Protein AF-A0A662WRA6-F1 (afdb_monomer_lite)

Structure (mmCIF, N/CA/C/O backbone):
data_AF-A0A662WRA6-F1
#
_entry.id   AF-A0A662WRA6-F1
#
loop_
_atom_site.group_PDB
_atom_site.id
_atom_site.type_symbol
_atom_site.label_atom_id
_atom_site.label_alt_id
_atom_site.label_comp_id
_atom_site.label_asym_id
_atom_site.label_entity_id
_atom_site.label_seq_id
_atom_site.pdbx_PDB_ins_code
_atom_site.Cartn_x
_atom_site.Cartn_y
_atom_site.Cartn_z
_atom_site.occupancy
_atom_site.B_iso_or_equiv
_atom_site.auth_seq_id
_atom_site.auth_comp_id
_atom_site.auth_asym_id
_atom_site.auth_atom_id
_atom_site.pdbx_PDB_model_num
ATOM 1 N N . MET A 1 1 ? -9.700 15.786 22.738 1.00 86.38 1 MET A N 1
ATOM 2 C CA . MET A 1 1 ? -10.626 14.908 23.484 1.00 86.38 1 MET A CA 1
ATOM 3 C C . MET A 1 1 ? -10.820 13.589 22.741 1.00 86.38 1 MET A C 1
ATOM 5 O O . MET A 1 1 ? -11.133 13.611 21.544 1.00 86.38 1 MET A O 1
ATOM 9 N N . LEU A 1 2 ? -10.577 12.472 23.426 1.00 93.88 2 LEU A N 1
ATOM 10 C CA . LEU A 1 2 ? -10.875 11.106 22.972 1.00 93.88 2 LEU A CA 1
ATOM 11 C C . LEU A 1 2 ? -11.964 10.513 23.872 1.00 93.88 2 LEU A C 1
ATOM 13 O O . LEU A 1 2 ? -12.120 10.971 24.998 1.00 93.88 2 LEU A O 1
ATOM 17 N N . GLN A 1 3 ? -12.724 9.535 23.383 1.00 96.31 3 GLN A N 1
ATOM 18 C CA . GLN A 1 3 ? -13.730 8.821 24.176 1.00 96.31 3 GLN A CA 1
ATOM 19 C C . GLN A 1 3 ? -13.275 7.381 24.393 1.00 96.31 3 GLN A C 1
ATOM 21 O O . GLN A 1 3 ? -12.755 6.753 23.472 1.00 96.31 3 GLN A O 1
ATOM 26 N N . CYS A 1 4 ? -13.484 6.851 25.596 1.00 96.75 4 CYS A N 1
ATOM 27 C CA . CYS A 1 4 ? -13.224 5.449 25.883 1.00 96.75 4 CYS A CA 1
ATOM 28 C C . CYS A 1 4 ? -14.135 4.555 25.039 1.00 96.75 4 CYS A C 1
ATOM 30 O O . CYS A 1 4 ? -15.353 4.717 25.059 1.00 96.75 4 CYS A O 1
ATOM 32 N N . ARG A 1 5 ? -13.569 3.571 24.336 1.00 95.94 5 ARG A N 1
ATOM 33 C CA . ARG A 1 5 ? -14.354 2.667 23.482 1.00 95.94 5 ARG A CA 1
ATOM 34 C C . ARG A 1 5 ? -15.300 1.750 24.262 1.00 95.94 5 ARG A C 1
ATOM 36 O O . ARG A 1 5 ? -16.291 1.306 23.701 1.00 95.94 5 ARG A O 1
ATOM 43 N N . GLN A 1 6 ? -15.027 1.511 25.547 1.00 97.06 6 GLN A N 1
ATOM 44 C CA . GLN A 1 6 ? -15.842 0.639 26.395 1.00 97.06 6 GLN A CA 1
ATOM 45 C C . GLN A 1 6 ? -16.956 1.392 27.137 1.00 97.06 6 GLN A C 1
ATOM 47 O O . GLN A 1 6 ? -18.112 0.995 27.057 1.00 97.06 6 GLN A O 1
ATOM 52 N N . CYS A 1 7 ? -16.635 2.483 27.843 1.00 97.25 7 CYS A N 1
ATOM 53 C CA . CYS A 1 7 ? -17.608 3.220 28.667 1.00 97.25 7 CYS A CA 1
ATOM 54 C C . CYS A 1 7 ? -18.008 4.596 28.109 1.00 97.25 7 CYS A C 1
ATOM 56 O O . CYS A 1 7 ? -18.780 5.307 28.744 1.00 97.25 7 CYS A O 1
ATOM 58 N N . ARG A 1 8 ? -17.467 5.006 26.952 1.00 96.44 8 ARG A N 1
ATOM 59 C CA . ARG A 1 8 ? -17.713 6.303 26.281 1.00 96.44 8 ARG A CA 1
ATOM 60 C C . ARG A 1 8 ? -17.321 7.556 27.073 1.00 96.44 8 ARG A C 1
ATOM 62 O O . ARG A 1 8 ? -17.543 8.665 26.592 1.00 96.44 8 ARG A O 1
ATOM 69 N N . ALA A 1 9 ? -16.674 7.405 28.229 1.00 96.94 9 ALA A N 1
ATOM 70 C CA . ALA A 1 9 ? -16.152 8.527 29.002 1.00 96.94 9 ALA A CA 1
ATOM 71 C C . ALA A 1 9 ? -15.134 9.334 28.184 1.00 96.94 9 ALA A C 1
ATOM 73 O O . ALA A 1 9 ? -14.257 8.766 27.528 1.00 96.94 9 ALA A O 1
ATOM 74 N N . SER A 1 10 ? -15.239 10.659 28.236 1.00 96.12 10 SER A N 1
ATOM 75 C CA . SER A 1 10 ? -14.294 11.551 27.572 1.00 96.12 10 SER A CA 1
ATOM 76 C C . SER A 1 10 ? -13.000 11.657 28.375 1.00 96.12 10 SER A C 1
ATOM 78 O O . SER A 1 10 ? -13.013 12.019 29.547 1.00 96.12 10 SER A O 1
ATOM 80 N N . ILE A 1 11 ? -11.876 11.369 27.728 1.00 94.94 11 ILE A N 1
ATOM 81 C CA . ILE A 1 11 ? -10.542 11.363 28.321 1.00 94.94 11 ILE A CA 1
ATOM 82 C C . ILE A 1 11 ? -9.746 12.557 27.781 1.00 94.94 11 ILE A C 1
ATOM 84 O O . ILE A 1 11 ? -9.742 12.857 26.574 1.00 94.94 11 ILE A O 1
ATOM 88 N N . VAL A 1 12 ? -9.067 13.245 28.698 1.00 93.19 12 VAL A N 1
ATOM 89 C CA . VAL A 1 12 ? -8.130 14.336 28.413 1.00 93.19 12 VAL A CA 1
ATOM 90 C C . VAL A 1 12 ? -6.709 13.774 28.430 1.00 93.19 12 VAL A C 1
ATOM 92 O O . VAL A 1 12 ? -6.383 12.934 29.265 1.00 93.19 12 VAL A O 1
ATOM 95 N N . LYS A 1 13 ? -5.875 14.205 27.477 1.00 89.56 13 LYS A N 1
ATOM 96 C CA . LYS A 1 13 ? -4.471 13.790 27.426 1.00 89.56 13 LYS A CA 1
ATOM 97 C C . LYS A 1 13 ? -3.723 14.443 28.582 1.00 89.56 13 LYS A C 1
ATOM 99 O O . LYS A 1 13 ? -3.808 15.659 28.727 1.00 89.56 13 LYS A O 1
ATOM 104 N N . VAL A 1 14 ? -2.945 13.659 29.314 1.00 88.81 14 VAL A N 1
ATOM 105 C CA . VAL A 1 14 ? -1.882 14.181 30.178 1.00 88.81 14 VAL A CA 1
ATOM 106 C C . VAL A 1 14 ? -0.574 14.113 29.388 1.00 88.81 14 VAL A C 1
ATOM 108 O O . VAL A 1 14 ? -0.330 13.136 28.674 1.00 88.81 14 VAL A O 1
ATOM 111 N N . GLU A 1 15 ? 0.242 15.165 29.436 1.00 91.38 15 GLU A N 1
ATOM 112 C CA . GLU A 1 15 ? 1.542 15.154 28.758 1.00 91.38 15 GLU A CA 1
ATOM 113 C C . GLU A 1 15 ? 2.458 14.058 29.327 1.00 91.38 15 GLU A C 1
ATOM 115 O O . GLU A 1 15 ? 2.398 13.733 30.510 1.00 91.38 15 GLU A O 1
ATOM 120 N N . GLY A 1 16 ? 3.275 13.443 28.467 1.00 91.81 16 GLY A N 1
ATOM 121 C CA . GLY A 1 16 ? 4.222 12.390 28.860 1.00 91.81 16 GLY A CA 1
ATOM 122 C C . GLY A 1 16 ? 3.669 10.959 28.942 1.00 91.81 16 GLY A C 1
ATOM 123 O O . GLY A 1 16 ? 4.443 10.048 29.213 1.00 91.81 16 GLY A O 1
ATOM 124 N N . CYS A 1 17 ? 2.377 10.720 28.680 1.00 92.12 17 CYS A N 1
ATOM 125 C CA . CYS A 1 17 ? 1.801 9.368 28.651 1.00 92.12 17 CYS A CA 1
ATOM 126 C C . CYS A 1 17 ? 1.241 8.999 27.268 1.00 92.12 17 CYS A C 1
ATOM 128 O O . CYS A 1 17 ? 0.308 9.634 26.771 1.00 92.12 17 CYS A O 1
ATOM 130 N N . ASP A 1 18 ? 1.767 7.922 26.676 1.00 94.56 18 ASP A N 1
ATOM 131 C CA . ASP A 1 18 ? 1.244 7.352 25.424 1.00 94.56 18 ASP A CA 1
ATOM 132 C C . ASP A 1 18 ? 0.131 6.333 25.658 1.00 94.56 18 ASP A C 1
ATOM 134 O O . ASP A 1 18 ? -0.679 6.091 24.768 1.00 94.56 18 ASP A O 1
ATOM 138 N N . THR A 1 19 ? 0.073 5.732 26.845 1.00 95.69 19 THR A N 1
ATOM 139 C CA . THR A 1 19 ? -0.984 4.793 27.229 1.00 95.69 19 THR A CA 1
ATOM 140 C C . THR A 1 19 ? -1.817 5.420 28.331 1.00 95.69 19 THR A C 1
ATOM 142 O O . THR A 1 19 ? -1.271 5.925 29.308 1.00 95.69 19 THR A O 1
ATOM 145 N N . VAL A 1 20 ? -3.137 5.398 28.169 1.00 94.81 20 VAL A N 1
ATOM 146 C CA . VAL A 1 20 ? -4.083 5.918 29.156 1.00 94.81 20 VAL A CA 1
ATOM 147 C C . VAL A 1 20 ? -5.024 4.798 29.566 1.00 94.81 20 VAL A C 1
ATOM 149 O O . VAL A 1 20 ? -5.572 4.091 28.719 1.00 94.81 20 VAL A O 1
ATOM 152 N N . ILE A 1 21 ? -5.208 4.636 30.872 1.00 95.62 21 ILE A N 1
ATOM 153 C CA . ILE A 1 21 ? -6.157 3.685 31.444 1.00 95.62 21 ILE A CA 1
ATOM 154 C C . ILE A 1 21 ? -7.409 4.468 31.826 1.00 95.62 21 ILE A C 1
ATOM 156 O O . ILE A 1 21 ? -7.348 5.443 32.572 1.00 95.62 21 ILE A O 1
ATOM 160 N N . CYS A 1 22 ? -8.551 4.071 31.274 1.00 96.44 22 CYS A N 1
ATOM 161 C CA . CYS A 1 22 ? -9.832 4.654 31.643 1.00 96.44 22 CYS A CA 1
ATOM 162 C C . CYS A 1 22 ? -10.264 4.179 33.040 1.00 96.44 22 CYS A C 1
ATOM 164 O O . CYS A 1 22 ? -9.888 3.093 33.471 1.00 96.44 22 CYS A O 1
ATOM 166 N N . LEU A 1 23 ? -11.147 4.930 33.704 1.00 95.56 23 LEU A N 1
ATOM 167 C CA . LEU A 1 23 ? -11.756 4.546 34.986 1.00 95.56 23 LEU A CA 1
ATOM 168 C C . LEU A 1 23 ? -12.459 3.177 34.944 1.00 95.56 23 LEU A C 1
ATOM 170 O O . LEU A 1 23 ? -12.554 2.508 35.963 1.00 95.56 23 LEU A O 1
ATOM 174 N N . CYS A 1 24 ? -12.915 2.729 33.769 1.00 97.44 24 CYS A N 1
ATOM 175 C CA . CYS A 1 24 ? -13.491 1.393 33.593 1.00 97.44 24 CYS A CA 1
ATOM 176 C C . CYS A 1 24 ? -12.443 0.266 33.461 1.00 97.44 24 CYS A C 1
ATOM 178 O O . CYS A 1 24 ? -12.806 -0.856 33.122 1.00 97.44 24 CYS A O 1
ATOM 180 N N . GLY A 1 25 ? -11.150 0.562 33.631 1.00 97.25 25 GLY A N 1
ATOM 181 C CA . GLY A 1 25 ? -10.040 -0.388 33.487 1.00 97.25 25 GLY A CA 1
ATOM 182 C C . GLY A 1 25 ? -9.564 -0.621 32.048 1.00 97.25 25 GLY A C 1
ATOM 183 O O . GLY A 1 25 ? -8.603 -1.354 31.829 1.00 97.25 25 GLY A O 1
ATOM 184 N N . PHE A 1 26 ? -10.194 0.003 31.048 1.00 96.88 26 PHE A N 1
ATOM 185 C CA . PHE A 1 26 ? -9.795 -0.167 29.650 1.00 96.88 26 PHE A CA 1
ATOM 186 C C . PHE A 1 26 ? -8.516 0.620 29.346 1.00 96.88 26 PHE A C 1
ATOM 188 O O . PHE A 1 26 ? -8.500 1.850 29.437 1.00 96.88 26 PHE A O 1
ATOM 195 N N . SER A 1 27 ? -7.457 -0.092 28.965 1.00 96.44 27 SER A N 1
ATOM 196 C CA . SER A 1 27 ? -6.187 0.494 28.534 1.00 96.44 27 SER A CA 1
ATOM 197 C C . SER A 1 27 ? -6.210 0.791 27.035 1.00 96.44 27 SER A C 1
ATOM 199 O O . SER A 1 27 ? -6.587 -0.061 26.229 1.00 96.44 27 SER A O 1
ATOM 201 N N . MET A 1 28 ? -5.801 2.000 26.651 1.00 95.50 28 MET A N 1
ATOM 202 C CA . MET A 1 28 ? -5.731 2.425 25.255 1.00 95.50 28 MET A CA 1
ATOM 203 C C . MET A 1 28 ? -4.448 3.207 24.976 1.00 95.50 28 MET A C 1
ATOM 205 O O . MET A 1 28 ? -4.005 4.014 25.793 1.00 95.50 28 MET A O 1
ATOM 209 N N . ASN A 1 29 ? -3.862 2.999 23.797 1.00 96.56 29 ASN A N 1
ATOM 210 C CA . ASN A 1 29 ? -2.738 3.803 23.331 1.00 96.56 29 ASN A CA 1
ATOM 211 C C . ASN A 1 29 ? -3.263 5.077 22.651 1.00 96.56 29 ASN A C 1
ATOM 213 O O . ASN A 1 29 ? -3.995 5.013 21.665 1.00 96.56 29 ASN A O 1
ATOM 217 N N . TRP A 1 30 ? -2.873 6.238 23.163 1.00 95.06 30 TRP A N 1
ATOM 218 C CA . TRP A 1 30 ? -3.328 7.549 22.716 1.00 95.06 30 TRP A CA 1
ATOM 219 C C . TRP A 1 30 ? -3.032 7.811 21.235 1.00 95.06 30 TRP A C 1
ATOM 221 O O . TRP A 1 30 ? -3.874 8.357 20.519 1.00 95.06 30 TRP A O 1
ATOM 231 N N . ILE A 1 31 ? -1.846 7.417 20.762 1.00 95.69 31 ILE A N 1
ATOM 232 C CA . ILE A 1 31 ? -1.421 7.607 19.368 1.00 95.69 31 ILE A CA 1
ATOM 233 C C . ILE A 1 31 ? -2.269 6.727 18.443 1.00 95.69 31 ILE A C 1
ATOM 235 O O . ILE A 1 31 ? -2.752 7.197 17.410 1.00 95.69 31 ILE A O 1
ATOM 239 N N . GLU A 1 32 ? -2.511 5.473 18.831 1.00 95.81 32 GLU A N 1
ATOM 240 C CA . GLU A 1 32 ? -3.384 4.576 18.070 1.00 95.81 32 GLU A CA 1
ATOM 241 C C . GLU A 1 32 ? -4.825 5.099 18.012 1.00 95.81 32 GLU A C 1
ATOM 243 O O . GLU A 1 32 ? -5.397 5.185 16.925 1.00 95.81 32 GLU A O 1
ATOM 248 N N . GLU A 1 33 ? -5.402 5.520 19.140 1.00 95.75 33 GLU A N 1
ATOM 249 C CA . GLU A 1 33 ? -6.773 6.050 19.190 1.00 95.75 33 GLU A CA 1
ATOM 250 C C . GLU A 1 33 ? -6.930 7.342 18.373 1.00 95.75 33 GLU A C 1
ATOM 252 O O . GLU A 1 33 ? -7.935 7.533 17.680 1.00 95.75 33 GLU A O 1
ATOM 257 N N . LEU A 1 34 ? -5.915 8.215 18.369 1.00 95.31 34 LEU A N 1
ATOM 258 C CA . LEU A 1 34 ? -5.881 9.367 17.465 1.00 95.31 34 LEU A CA 1
ATOM 259 C C . LEU A 1 34 ? -5.889 8.933 15.997 1.00 95.31 34 LEU A C 1
ATOM 261 O O . LEU A 1 34 ? -6.634 9.508 15.200 1.00 95.31 34 LEU A O 1
ATOM 265 N N . SER A 1 35 ? -5.103 7.913 15.640 1.00 96.31 35 SER A N 1
ATOM 266 C CA . SER A 1 35 ? -5.077 7.390 14.272 1.00 96.31 35 SER A CA 1
ATOM 267 C C . SER A 1 35 ? -6.438 6.822 13.854 1.00 96.31 35 SER A C 1
ATOM 269 O O . SER A 1 35 ? -6.917 7.125 12.762 1.00 96.31 35 SER A O 1
ATOM 271 N N . PHE A 1 36 ? -7.130 6.106 14.749 1.00 96.00 36 PHE A N 1
ATOM 272 C CA . PHE A 1 36 ? -8.479 5.605 14.489 1.00 96.00 36 PHE A CA 1
ATOM 273 C C . PHE A 1 36 ? -9.492 6.735 14.347 1.00 96.00 36 PHE A C 1
ATOM 275 O O . PHE A 1 36 ? -10.353 6.677 13.474 1.00 96.00 36 PHE A O 1
ATOM 282 N N . LYS A 1 37 ? -9.377 7.803 15.140 1.00 95.69 37 LYS A N 1
ATOM 283 C CA . LYS A 1 37 ? -10.241 8.979 14.999 1.00 95.69 37 LYS A CA 1
ATOM 284 C C . LYS A 1 37 ? -10.061 9.667 13.645 1.00 95.69 37 LYS A C 1
ATOM 286 O O . LYS A 1 37 ? -11.048 10.091 13.046 1.00 95.69 37 LYS A O 1
ATOM 291 N N . VAL A 1 38 ? -8.824 9.782 13.160 1.00 96.94 38 VAL A N 1
ATOM 292 C CA . VAL A 1 38 ? -8.532 10.331 11.825 1.00 96.94 38 VAL A CA 1
ATOM 293 C C . VAL A 1 38 ? -9.084 9.417 10.731 1.00 96.94 38 VAL A C 1
ATOM 295 O O . VAL A 1 38 ? -9.774 9.906 9.839 1.00 96.94 38 VAL A O 1
ATOM 298 N N . ASP A 1 39 ? -8.851 8.107 10.822 1.00 96.56 39 ASP A N 1
ATOM 299 C CA . ASP A 1 39 ? -9.388 7.125 9.872 1.00 96.56 39 ASP A CA 1
ATOM 300 C C . ASP A 1 39 ? -10.928 7.148 9.847 1.00 96.56 39 ASP A C 1
ATOM 302 O O . ASP A 1 39 ? -11.529 7.097 8.775 1.00 96.56 39 ASP A O 1
ATOM 306 N N . ASN A 1 40 ? -11.577 7.292 11.005 1.00 96.12 40 ASN A N 1
ATOM 307 C CA . ASN A 1 40 ? -13.034 7.359 11.114 1.00 96.12 40 ASN A CA 1
ATOM 308 C C . ASN A 1 40 ? -13.609 8.635 10.491 1.00 96.12 40 ASN A C 1
ATOM 310 O O . ASN A 1 40 ? -14.589 8.576 9.757 1.00 96.12 40 ASN A O 1
ATOM 314 N N . ARG A 1 41 ? -12.959 9.788 10.710 1.00 96.75 41 ARG A N 1
ATOM 315 C CA . ARG A 1 41 ? -13.323 11.057 10.050 1.00 96.75 41 ARG A CA 1
ATOM 316 C C . ARG A 1 41 ? -13.209 10.989 8.529 1.00 96.75 41 ARG A C 1
ATOM 318 O O . ARG A 1 41 ? -13.879 11.741 7.838 1.00 96.75 41 ARG A O 1
ATOM 325 N N . ARG A 1 42 ? -12.345 10.112 8.017 1.00 97.69 42 ARG A N 1
ATOM 326 C CA . ARG A 1 42 ? -12.174 9.847 6.583 1.00 97.69 42 ARG A CA 1
ATOM 327 C C . ARG A 1 42 ? -13.077 8.721 6.072 1.00 97.69 42 ARG A C 1
ATOM 329 O O . ARG A 1 42 ? -12.909 8.307 4.931 1.00 97.69 42 ARG A O 1
ATOM 336 N N . HIS A 1 43 ? -13.979 8.194 6.904 1.00 96.44 43 HIS A N 1
ATOM 337 C CA . HIS A 1 43 ? -14.839 7.050 6.586 1.00 96.44 43 HIS A CA 1
ATOM 338 C C . HIS A 1 43 ? -14.065 5.795 6.133 1.00 96.44 43 HIS A C 1
ATOM 340 O O . HIS A 1 43 ? -14.564 4.982 5.362 1.00 96.44 43 HIS A O 1
ATOM 346 N N . LEU A 1 44 ? -12.834 5.612 6.629 1.00 95.81 44 LEU A N 1
ATOM 347 C CA . LEU A 1 44 ? -11.998 4.439 6.329 1.00 95.81 44 LEU A CA 1
ATOM 348 C C . LEU A 1 44 ? -12.266 3.256 7.269 1.00 95.81 44 LEU A C 1
ATOM 350 O O . LEU A 1 44 ? -11.693 2.178 7.086 1.00 95.81 44 LEU A O 1
ATOM 354 N N . ILE A 1 45 ? -13.084 3.463 8.301 1.00 96.56 45 ILE A N 1
ATOM 355 C CA . ILE A 1 45 ? -13.481 2.432 9.257 1.00 96.56 45 ILE A CA 1
ATOM 356 C C . ILE A 1 45 ? -14.931 2.044 8.936 1.00 96.56 45 ILE A C 1
ATOM 358 O O . ILE A 1 45 ? -15.827 2.850 9.161 1.00 96.56 45 ILE A O 1
ATOM 362 N N . PRO A 1 46 ? -15.176 0.837 8.397 1.00 96.69 46 PRO A N 1
ATOM 363 C CA . PRO A 1 46 ? -16.509 0.396 7.983 1.00 96.69 46 PRO A CA 1
ATOM 364 C C . PRO A 1 46 ? -17.364 -0.126 9.148 1.00 96.69 46 PRO A C 1
ATOM 366 O O . PRO A 1 46 ? -18.504 -0.528 8.942 1.00 96.69 46 PRO A O 1
ATOM 369 N N . VAL A 1 47 ? -16.804 -0.188 10.357 1.00 97.25 47 VAL A N 1
ATOM 370 C CA . VAL A 1 47 ? -17.446 -0.725 11.561 1.00 97.25 47 VAL A CA 1
ATOM 371 C C . VAL A 1 47 ? -17.462 0.332 12.655 1.00 97.25 47 VAL A C 1
ATOM 373 O O . VAL A 1 47 ? -16.568 1.176 12.716 1.00 97.25 47 VAL A O 1
ATOM 376 N N . ASP A 1 48 ? -18.455 0.268 13.539 1.00 96.19 48 ASP A N 1
ATOM 377 C CA . ASP A 1 48 ? -18.478 1.125 14.719 1.00 96.19 48 ASP A CA 1
ATOM 378 C C . ASP A 1 48 ? -17.242 0.845 15.592 1.00 96.19 48 ASP A C 1
ATOM 380 O O . ASP A 1 48 ? -16.954 -0.293 15.962 1.00 96.19 48 ASP A O 1
ATOM 384 N N . MET A 1 49 ? -16.506 1.903 15.924 1.00 95.69 49 MET A N 1
ATOM 385 C CA . MET A 1 49 ? -15.334 1.848 16.794 1.00 95.69 49 MET A CA 1
ATOM 386 C C . MET A 1 49 ? -15.671 1.518 18.251 1.00 95.69 49 MET A C 1
ATOM 388 O O . MET A 1 49 ? -14.783 1.087 18.988 1.00 95.69 49 MET A O 1
ATOM 392 N N . PHE A 1 50 ? -16.928 1.691 18.665 1.00 95.88 50 PHE A N 1
ATOM 393 C CA . PHE A 1 50 ? -17.399 1.313 19.998 1.00 95.88 50 PHE A CA 1
ATOM 394 C C . PHE A 1 50 ? -17.824 -0.163 20.088 1.00 95.88 50 PHE A C 1
ATOM 396 O O . PHE A 1 50 ? -17.841 -0.721 21.185 1.00 95.88 50 PHE A O 1
ATOM 403 N N . ASP A 1 51 ? -18.097 -0.836 18.963 1.00 97.06 51 ASP A N 1
ATOM 404 C CA . ASP A 1 51 ? -18.267 -2.294 18.934 1.00 97.06 51 ASP A CA 1
ATOM 405 C C . ASP A 1 51 ? -16.886 -2.961 18.960 1.00 97.06 51 ASP A C 1
ATOM 407 O O . ASP A 1 51 ? -16.293 -3.293 17.932 1.00 97.06 51 ASP A O 1
ATOM 411 N N . LEU A 1 52 ? -16.351 -3.139 20.170 1.00 96.06 52 LEU A N 1
ATOM 412 C CA . LEU A 1 52 ? -15.019 -3.698 20.411 1.00 96.06 52 LEU A CA 1
ATOM 413 C C . LEU A 1 52 ? -14.795 -5.037 19.699 1.00 96.06 52 LEU A C 1
ATOM 415 O O . LEU A 1 52 ? -13.693 -5.282 19.205 1.00 96.06 52 LEU A O 1
ATOM 419 N N . LYS A 1 53 ? -15.819 -5.895 19.621 1.00 97.38 53 LYS A N 1
ATOM 420 C CA . LYS A 1 53 ? -15.697 -7.213 18.991 1.00 97.38 53 LYS A CA 1
ATOM 421 C C . LYS A 1 53 ? -15.486 -7.060 17.487 1.00 97.38 53 LYS A C 1
ATOM 423 O O . LYS A 1 53 ? -14.448 -7.483 16.973 1.00 97.38 53 LYS A O 1
ATOM 428 N N . ARG A 1 54 ? -16.418 -6.392 16.798 1.00 97.75 54 ARG A N 1
ATOM 429 C CA . ARG A 1 54 ? -16.325 -6.179 15.343 1.00 97.75 54 ARG A CA 1
ATOM 430 C C . ARG A 1 54 ? -15.115 -5.335 14.967 1.00 97.75 54 ARG A C 1
ATOM 432 O O . ARG A 1 54 ? -14.441 -5.620 13.977 1.00 97.75 54 ARG A O 1
ATOM 439 N N . PHE A 1 55 ? -14.798 -4.324 15.770 1.00 96.94 55 PHE A N 1
ATOM 440 C CA . PHE A 1 55 ? -13.639 -3.471 15.548 1.00 96.94 55 PHE A CA 1
ATOM 441 C C . PHE A 1 55 ? -12.323 -4.251 15.631 1.00 96.94 55 PHE A C 1
ATOM 443 O O . PHE A 1 55 ? -11.447 -4.065 14.785 1.00 96.94 55 PHE A O 1
ATOM 450 N N . ASN A 1 56 ? -12.172 -5.151 16.606 1.00 96.38 56 ASN A N 1
ATOM 451 C CA . ASN A 1 56 ? -10.964 -5.967 16.738 1.00 96.38 56 ASN A CA 1
ATOM 452 C C . ASN A 1 56 ? -10.827 -6.988 15.598 1.00 96.38 56 ASN A C 1
ATOM 454 O O . ASN A 1 56 ? -9.726 -7.160 15.068 1.00 96.38 56 ASN A O 1
ATOM 458 N N . GLU A 1 57 ? -11.928 -7.610 15.168 1.00 97.88 57 GLU A N 1
ATOM 459 C CA . GLU A 1 57 ? -11.953 -8.485 13.987 1.00 97.88 57 GLU A CA 1
ATOM 460 C C . GLU A 1 57 ? -11.532 -7.721 12.723 1.00 97.88 57 GLU A C 1
ATOM 462 O O . GLU A 1 57 ? -10.616 -8.143 12.006 1.00 97.88 57 GLU A O 1
ATOM 467 N N . TRP A 1 58 ? -12.121 -6.542 12.495 1.00 96.94 58 TRP A N 1
ATOM 468 C CA . TRP A 1 58 ? -11.749 -5.656 11.393 1.00 9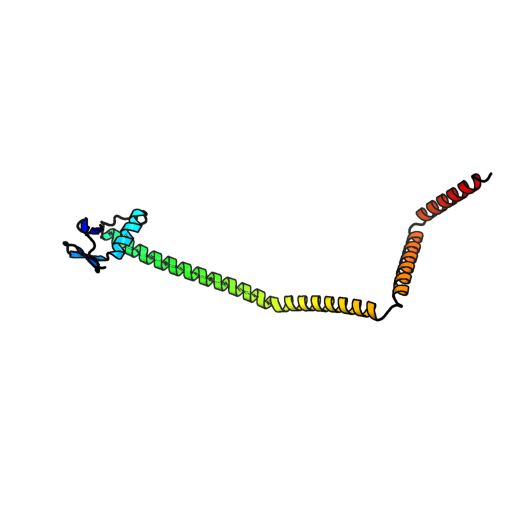6.94 58 TRP A CA 1
ATOM 469 C C . TRP A 1 58 ? -10.283 -5.215 11.473 1.00 96.94 58 TRP A C 1
ATOM 471 O O . TRP A 1 58 ? -9.580 -5.236 10.461 1.00 96.94 58 TRP A O 1
ATOM 481 N N . ARG A 1 59 ? -9.778 -4.860 12.661 1.00 96.19 59 ARG A N 1
ATOM 482 C CA . ARG A 1 59 ? -8.370 -4.481 12.869 1.00 96.19 59 ARG A CA 1
ATOM 483 C C . ARG A 1 59 ? -7.438 -5.635 12.500 1.00 96.19 59 ARG A C 1
ATOM 485 O O . ARG A 1 59 ? -6.439 -5.422 11.805 1.00 96.19 59 ARG A O 1
ATOM 492 N N . GLY A 1 60 ? -7.781 -6.854 12.919 1.00 97.44 60 GLY A N 1
ATOM 493 C CA . GLY A 1 60 ? -7.061 -8.073 12.560 1.00 97.44 60 GLY A CA 1
ATOM 494 C C . GLY A 1 60 ? -7.056 -8.313 11.049 1.00 97.44 60 GLY A C 1
ATOM 495 O O . GLY A 1 60 ? -5.997 -8.550 10.460 1.00 97.44 60 GLY A O 1
ATOM 496 N N . TRP A 1 61 ? -8.213 -8.176 10.402 1.00 97.19 61 TRP A N 1
ATOM 497 C CA . TRP A 1 61 ? -8.339 -8.260 8.948 1.00 97.19 61 TRP A CA 1
ATOM 498 C C . TRP A 1 61 ? -7.506 -7.185 8.231 1.00 97.19 61 TRP A C 1
ATOM 500 O O . TRP A 1 61 ? -6.675 -7.525 7.392 1.00 97.19 61 TRP A O 1
ATOM 510 N N . LYS A 1 62 ? -7.612 -5.906 8.618 1.00 95.69 62 LYS A N 1
ATOM 511 C CA . LYS A 1 62 ? -6.848 -4.781 8.041 1.00 95.69 62 LYS A CA 1
ATOM 512 C C . LYS A 1 62 ? -5.341 -5.026 8.119 1.00 95.69 62 LYS A C 1
ATOM 514 O O . LYS A 1 62 ? -4.619 -4.758 7.156 1.00 95.69 62 LYS A O 1
ATOM 519 N N . ALA A 1 63 ? -4.851 -5.569 9.235 1.00 95.25 63 ALA A N 1
ATOM 520 C CA . ALA A 1 63 ? -3.444 -5.930 9.390 1.00 95.25 63 ALA A CA 1
ATOM 521 C C . ALA A 1 63 ? -3.019 -7.056 8.428 1.00 95.25 63 ALA A C 1
ATOM 523 O O . ALA A 1 63 ? -1.965 -6.941 7.793 1.00 95.25 63 ALA A O 1
ATOM 524 N N . LYS A 1 64 ? -3.838 -8.109 8.280 1.00 97.06 64 LYS A N 1
ATOM 525 C CA . LYS A 1 64 ? -3.603 -9.207 7.323 1.00 97.06 64 LYS A CA 1
ATOM 526 C C . LYS A 1 64 ? -3.602 -8.692 5.883 1.00 97.06 64 LYS A C 1
ATOM 528 O O . LYS A 1 64 ? -2.625 -8.905 5.168 1.00 97.06 64 LYS A O 1
ATOM 533 N N . THR A 1 65 ? -4.613 -7.922 5.491 1.00 95.44 65 THR A N 1
ATOM 534 C CA . THR A 1 65 ? -4.720 -7.321 4.154 1.00 95.44 65 THR A CA 1
ATOM 535 C C . THR A 1 65 ? -3.520 -6.427 3.849 1.00 95.44 65 THR A C 1
ATOM 537 O O . THR A 1 65 ? -2.901 -6.560 2.798 1.00 95.44 65 THR A O 1
ATOM 540 N N . ARG A 1 66 ? -3.083 -5.583 4.796 1.00 95.31 66 ARG A N 1
ATOM 541 C CA . ARG A 1 66 ? -1.879 -4.751 4.619 1.00 95.31 66 ARG A CA 1
ATOM 542 C C . ARG A 1 66 ? -0.604 -5.584 4.438 1.00 95.31 66 ARG A C 1
ATOM 544 O O . ARG A 1 66 ? 0.325 -5.129 3.771 1.00 95.31 66 ARG A O 1
ATOM 551 N N . ARG A 1 67 ? -0.496 -6.763 5.061 1.00 96.25 67 ARG A N 1
ATOM 552 C CA . ARG A 1 67 ? 0.636 -7.682 4.830 1.00 96.25 67 ARG A CA 1
ATOM 553 C C . ARG A 1 67 ? 0.565 -8.287 3.428 1.00 96.25 67 ARG A C 1
ATOM 555 O O . ARG A 1 67 ? 1.569 -8.255 2.728 1.00 96.25 67 ARG A O 1
ATOM 562 N N . LEU A 1 68 ? -0.612 -8.743 3.000 1.00 95.81 68 LEU A N 1
ATOM 563 C CA . LEU A 1 68 ? -0.821 -9.286 1.654 1.00 95.81 68 LEU A CA 1
ATOM 564 C C . LEU A 1 68 ? -0.495 -8.259 0.567 1.00 95.81 68 LEU A C 1
ATOM 566 O O . LEU A 1 68 ? 0.293 -8.554 -0.324 1.00 95.81 68 LEU A O 1
ATOM 570 N N . VAL A 1 69 ? -1.006 -7.031 0.688 1.00 96.56 69 VAL A N 1
ATOM 571 C CA . VAL A 1 69 ? -0.713 -5.938 -0.256 1.00 96.56 69 VAL A CA 1
ATOM 572 C C . VAL A 1 69 ? 0.787 -5.641 -0.310 1.00 96.56 69 VAL A C 1
ATOM 574 O O . VAL A 1 69 ? 1.343 -5.492 -1.395 1.00 96.56 69 VAL A O 1
ATOM 577 N N . ARG A 1 70 ? 1.478 -5.616 0.839 1.00 95.69 70 ARG A N 1
ATOM 578 C CA . ARG A 1 70 ? 2.939 -5.436 0.870 1.00 95.69 70 ARG A CA 1
ATOM 579 C C . ARG A 1 70 ? 3.674 -6.576 0.164 1.00 95.69 70 ARG A C 1
ATOM 581 O O . ARG A 1 70 ? 4.570 -6.301 -0.630 1.00 95.69 70 ARG A O 1
ATOM 588 N N . ASN A 1 71 ? 3.277 -7.823 0.397 1.00 96.38 71 ASN A N 1
ATOM 589 C CA . ASN A 1 71 ? 3.889 -8.982 -0.255 1.00 96.38 71 ASN A CA 1
ATOM 590 C C . ASN A 1 71 ? 3.656 -8.970 -1.772 1.00 96.38 71 ASN A C 1
ATOM 592 O O . ASN A 1 71 ? 4.602 -9.162 -2.529 1.00 96.38 71 ASN A O 1
ATOM 596 N N . LEU A 1 72 ? 2.436 -8.657 -2.218 1.00 95.00 72 LEU A N 1
ATOM 597 C CA . LEU A 1 72 ? 2.114 -8.499 -3.638 1.00 95.00 72 LEU A CA 1
ATOM 598 C C . LEU A 1 72 ? 2.934 -7.376 -4.275 1.00 95.00 72 LEU A C 1
ATOM 600 O O . LEU A 1 72 ? 3.534 -7.577 -5.325 1.00 95.00 72 LEU A O 1
ATOM 604 N N . SER A 1 73 ? 3.031 -6.218 -3.617 1.00 95.75 73 SER A N 1
ATOM 605 C CA . SER A 1 73 ? 3.832 -5.099 -4.126 1.00 95.75 73 SER A CA 1
ATOM 606 C C . SER A 1 73 ? 5.314 -5.456 -4.267 1.00 95.75 73 SER A C 1
ATOM 608 O O . SER A 1 73 ? 5.962 -5.033 -5.222 1.00 95.75 73 SER A O 1
ATOM 610 N N . ARG A 1 74 ? 5.848 -6.275 -3.351 1.00 95.62 74 ARG A N 1
ATOM 611 C CA . ARG A 1 74 ? 7.219 -6.786 -3.429 1.00 95.62 74 ARG A CA 1
ATOM 612 C C . ARG A 1 74 ? 7.381 -7.726 -4.619 1.00 95.62 74 ARG A C 1
ATOM 614 O O . ARG A 1 74 ? 8.291 -7.527 -5.411 1.00 95.62 74 ARG A O 1
ATOM 621 N N . PHE A 1 75 ? 6.465 -8.678 -4.776 1.00 94.38 75 PHE A N 1
ATOM 622 C CA . PHE A 1 75 ? 6.486 -9.629 -5.882 1.00 94.38 75 PHE A CA 1
ATOM 623 C C . PHE A 1 75 ? 6.404 -8.938 -7.251 1.00 94.38 75 PHE A C 1
ATOM 625 O O . PHE A 1 75 ? 7.149 -9.278 -8.167 1.00 94.38 75 PHE A O 1
ATOM 632 N N . VAL A 1 76 ? 5.538 -7.928 -7.388 1.00 95.94 76 VAL A N 1
ATOM 633 C CA . VAL A 1 76 ? 5.435 -7.131 -8.620 1.00 95.94 76 VAL A CA 1
ATOM 634 C C . VAL A 1 76 ? 6.759 -6.425 -8.918 1.00 95.94 76 VAL A C 1
ATOM 636 O O . VAL A 1 76 ? 7.268 -6.559 -10.028 1.00 95.94 76 VAL A O 1
ATOM 639 N N . ARG A 1 77 ? 7.368 -5.760 -7.926 1.00 93.88 77 ARG A N 1
ATOM 640 C CA . ARG A 1 77 ? 8.676 -5.101 -8.093 1.00 93.88 77 ARG A CA 1
ATOM 641 C C . ARG A 1 77 ? 9.780 -6.083 -8.482 1.00 93.88 77 ARG A C 1
ATOM 643 O O . ARG A 1 77 ? 10.569 -5.789 -9.371 1.00 93.88 77 ARG A O 1
ATOM 650 N N . GLU A 1 78 ? 9.838 -7.248 -7.842 1.00 95.19 78 GLU A N 1
ATOM 651 C CA . GLU A 1 78 ? 10.811 -8.295 -8.180 1.00 95.19 78 GLU A CA 1
ATOM 652 C C . GLU A 1 78 ? 10.627 -8.775 -9.623 1.00 95.19 78 GLU A C 1
ATOM 654 O O . GLU A 1 78 ? 11.598 -8.876 -10.375 1.00 95.19 78 GLU A O 1
ATOM 659 N N . ARG A 1 79 ? 9.378 -8.987 -10.055 1.00 93.50 79 ARG A N 1
ATOM 660 C CA . ARG A 1 79 ? 9.072 -9.393 -11.429 1.00 93.50 79 ARG A CA 1
ATOM 661 C C . ARG A 1 79 ? 9.455 -8.318 -12.446 1.00 93.50 79 ARG A C 1
ATOM 663 O O . ARG A 1 79 ? 10.052 -8.654 -13.467 1.00 93.50 79 ARG A O 1
ATOM 670 N N . GLU A 1 80 ? 9.153 -7.051 -12.174 1.00 93.75 80 GLU A N 1
ATOM 671 C CA . GLU A 1 80 ? 9.554 -5.921 -13.023 1.00 93.75 80 GLU A CA 1
ATOM 672 C C . GLU A 1 80 ? 11.076 -5.835 -13.168 1.00 93.75 80 GLU A C 1
ATOM 674 O O . GLU A 1 80 ? 11.585 -5.684 -14.281 1.00 93.75 80 GLU A O 1
ATOM 679 N N . LEU A 1 81 ? 11.816 -5.994 -12.066 1.00 95.00 81 LEU A N 1
ATOM 680 C CA . LEU A 1 81 ? 13.278 -6.020 -12.089 1.00 95.00 81 LEU A CA 1
ATOM 681 C C . LEU A 1 81 ? 13.812 -7.203 -12.904 1.00 95.00 81 LEU A C 1
ATOM 683 O O . LEU A 1 81 ? 14.739 -7.025 -13.692 1.00 95.00 81 LEU A O 1
ATOM 687 N N . CYS A 1 82 ? 13.217 -8.393 -12.779 1.00 93.81 82 CYS A N 1
ATOM 688 C CA . CYS A 1 82 ? 13.596 -9.550 -13.592 1.00 93.81 82 CYS A CA 1
ATOM 689 C C . CYS A 1 82 ? 13.334 -9.334 -15.088 1.00 93.81 82 CYS A C 1
ATOM 691 O O . CYS A 1 82 ? 14.166 -9.724 -15.907 1.00 93.81 82 CYS A O 1
ATOM 693 N N . VAL A 1 83 ? 12.204 -8.722 -15.460 1.00 93.50 83 VAL A N 1
ATOM 694 C CA . VAL A 1 83 ? 11.892 -8.401 -16.863 1.00 93.50 83 VAL A CA 1
ATOM 695 C C . VAL A 1 83 ? 12.899 -7.391 -17.411 1.00 93.50 83 VAL A C 1
ATOM 697 O O . VAL A 1 83 ? 13.539 -7.680 -18.421 1.00 93.50 83 VAL A O 1
ATOM 700 N N . ARG A 1 84 ? 13.135 -6.281 -16.698 1.00 91.88 84 ARG A N 1
ATOM 701 C CA . ARG A 1 84 ? 14.131 -5.269 -17.092 1.00 91.88 84 ARG A CA 1
ATOM 702 C C . ARG A 1 84 ? 15.535 -5.851 -17.214 1.00 91.88 84 ARG A C 1
ATOM 704 O O . ARG A 1 84 ? 16.246 -5.537 -18.161 1.00 91.88 84 ARG A O 1
ATOM 711 N N . LYS A 1 85 ? 15.936 -6.728 -16.287 1.00 94.25 85 LYS A N 1
ATOM 712 C CA . LYS A 1 85 ? 17.237 -7.406 -16.348 1.00 94.25 85 LYS A CA 1
ATOM 713 C C . LYS A 1 85 ? 17.359 -8.262 -17.609 1.00 94.25 85 LYS A C 1
ATOM 715 O O . LYS A 1 85 ? 18.353 -8.150 -18.309 1.00 94.25 85 LYS A O 1
ATOM 720 N N . ARG A 1 86 ? 16.334 -9.051 -17.949 1.00 91.75 86 ARG A N 1
ATOM 721 C CA . ARG A 1 86 ? 16.331 -9.857 -19.184 1.00 91.75 86 ARG A CA 1
ATOM 722 C C . ARG A 1 86 ? 16.391 -8.995 -20.442 1.00 91.75 86 ARG A C 1
ATOM 724 O O . ARG A 1 86 ? 17.032 -9.386 -21.410 1.00 91.75 86 ARG A O 1
ATOM 731 N N . GLU A 1 87 ? 15.707 -7.855 -20.458 1.00 91.62 87 GLU A N 1
ATOM 732 C CA . GLU A 1 87 ? 15.7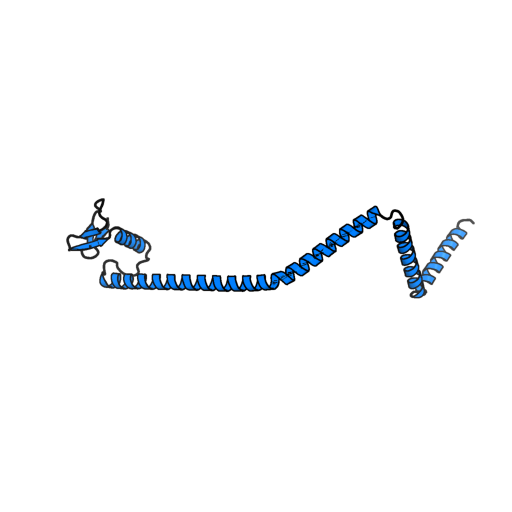81 -6.910 -21.577 1.00 91.62 87 GLU A CA 1
ATOM 733 C C . GLU A 1 87 ? 17.181 -6.312 -21.715 1.00 91.62 87 GLU A C 1
ATOM 735 O O . GLU A 1 87 ? 17.729 -6.298 -22.816 1.00 91.62 87 GLU A O 1
ATOM 740 N N . LEU A 1 88 ? 17.796 -5.907 -20.602 1.00 90.94 88 LEU A N 1
ATOM 741 C CA . LEU A 1 88 ? 19.182 -5.443 -20.583 1.00 90.94 88 LEU A CA 1
ATOM 742 C C . LEU A 1 88 ? 20.151 -6.533 -21.046 1.00 90.94 88 LEU A C 1
ATOM 744 O O . LEU A 1 88 ? 21.005 -6.248 -21.877 1.00 90.94 88 LEU A O 1
ATOM 748 N N . ASP A 1 89 ? 19.991 -7.777 -20.594 1.00 91.31 89 ASP A N 1
ATOM 749 C CA . ASP A 1 89 ? 20.830 -8.902 -21.022 1.00 91.31 89 ASP A CA 1
ATOM 750 C C . ASP A 1 89 ? 20.699 -9.153 -22.536 1.00 91.31 89 ASP A C 1
ATOM 752 O O . ASP A 1 89 ? 21.702 -9.340 -23.225 1.00 91.31 89 ASP A O 1
ATOM 756 N N . LYS A 1 90 ? 19.480 -9.078 -23.095 1.00 92.06 90 LYS A N 1
ATOM 757 C CA . LYS A 1 90 ? 19.254 -9.164 -24.551 1.00 92.06 90 LYS A CA 1
ATOM 758 C C . LYS A 1 90 ? 19.960 -8.037 -25.306 1.00 92.06 90 LYS A C 1
ATOM 760 O O . LYS A 1 90 ? 20.591 -8.291 -26.331 1.00 92.06 90 LYS A O 1
ATOM 765 N N . LEU A 1 91 ? 19.870 -6.804 -24.804 1.00 88.75 91 LEU A N 1
ATOM 766 C CA . LEU A 1 91 ? 20.552 -5.653 -25.398 1.00 88.75 91 LEU A CA 1
ATOM 767 C C . LEU A 1 91 ? 22.074 -5.797 -25.306 1.00 88.75 91 LEU A C 1
ATOM 769 O O . LEU A 1 91 ? 22.765 -5.547 -26.290 1.00 88.75 91 LEU A O 1
ATOM 773 N N . MET A 1 92 ? 22.595 -6.256 -24.166 1.00 84.00 92 MET A N 1
ATOM 774 C CA . MET A 1 92 ? 24.024 -6.501 -23.978 1.00 84.00 92 MET A CA 1
ATOM 775 C C . MET A 1 92 ? 24.549 -7.594 -24.909 1.00 84.00 92 MET A C 1
ATOM 777 O O . MET A 1 92 ? 25.649 -7.453 -25.430 1.00 84.00 92 MET A O 1
ATOM 781 N N . LEU A 1 93 ? 23.776 -8.651 -25.171 1.00 88.56 93 LEU A N 1
ATOM 782 C CA . LEU A 1 93 ? 24.155 -9.691 -26.135 1.00 88.56 93 LEU A CA 1
ATOM 783 C C . LEU A 1 93 ? 24.153 -9.173 -27.580 1.00 88.56 93 LEU A C 1
ATOM 785 O O . LEU A 1 93 ? 25.001 -9.569 -28.378 1.00 88.56 93 LEU A O 1
ATOM 789 N N . ALA A 1 94 ? 23.242 -8.261 -27.922 1.00 88.62 94 ALA A N 1
ATOM 790 C CA . ALA A 1 94 ? 23.210 -7.628 -29.239 1.00 88.62 94 ALA A CA 1
ATOM 791 C C . ALA A 1 94 ? 24.280 -6.526 -29.408 1.00 88.62 94 ALA A C 1
ATOM 793 O O . ALA A 1 94 ? 24.689 -6.226 -30.535 1.00 88.62 94 ALA A O 1
ATOM 794 N N . TRP A 1 95 ? 24.775 -5.950 -28.307 1.00 84.75 95 TRP A N 1
ATOM 795 C CA . TRP A 1 95 ? 25.684 -4.801 -28.292 1.00 84.75 95 TRP A CA 1
ATOM 796 C C . TRP A 1 95 ? 26.993 -4.997 -29.076 1.00 84.75 95 TRP A C 1
ATOM 798 O O . TRP A 1 95 ? 27.342 -4.099 -29.846 1.00 84.75 95 TRP A O 1
ATOM 808 N N . PRO A 1 96 ? 27.713 -6.138 -28.990 1.00 89.38 96 PRO A N 1
ATOM 809 C CA . PRO A 1 96 ? 28.947 -6.340 -29.746 1.00 89.38 96 PRO A CA 1
ATOM 810 C C . PRO A 1 96 ? 28.735 -6.240 -31.259 1.00 89.38 96 PRO A C 1
ATOM 812 O O . PRO A 1 96 ? 29.522 -5.590 -31.945 1.00 89.38 96 PRO A O 1
ATOM 815 N N . SER A 1 97 ? 27.646 -6.821 -31.776 1.00 84.50 97 SER A N 1
ATOM 816 C CA . SER A 1 97 ? 27.314 -6.766 -33.205 1.00 84.50 97 SER A CA 1
ATOM 817 C C . SER A 1 97 ? 26.931 -5.354 -33.663 1.00 84.50 97 SER A C 1
ATOM 819 O O . SER A 1 97 ? 27.403 -4.894 -34.705 1.00 84.50 97 SER A O 1
ATOM 821 N N . ALA A 1 98 ? 26.138 -4.631 -32.865 1.00 81.25 98 ALA A N 1
ATOM 822 C CA . ALA A 1 98 ? 25.766 -3.248 -33.146 1.00 81.25 98 ALA A CA 1
ATOM 823 C C . ALA A 1 98 ? 26.999 -2.326 -33.132 1.00 81.25 98 ALA A C 1
ATOM 825 O O . ALA A 1 98 ? 27.207 -1.536 -34.055 1.00 81.25 98 ALA A O 1
ATOM 826 N N . MET A 1 99 ? 27.876 -2.492 -32.139 1.00 84.31 99 MET A N 1
ATOM 827 C CA . MET A 1 99 ? 29.121 -1.733 -32.021 1.00 84.31 99 MET A CA 1
ATOM 828 C C . MET A 1 99 ? 30.133 -2.072 -33.113 1.00 84.31 99 MET A C 1
ATOM 830 O O . MET A 1 99 ? 30.848 -1.181 -33.566 1.00 84.31 99 MET A O 1
ATOM 834 N N . ALA A 1 100 ? 30.205 -3.324 -33.570 1.00 87.44 100 ALA A N 1
ATOM 835 C CA . ALA A 1 100 ? 31.052 -3.701 -34.698 1.00 87.44 100 ALA A CA 1
ATOM 836 C C . ALA A 1 100 ? 30.623 -2.972 -35.981 1.00 87.44 100 ALA A C 1
ATOM 838 O O . ALA A 1 100 ? 31.461 -2.363 -36.648 1.00 87.44 100 ALA A O 1
ATOM 839 N N . LYS A 1 101 ? 29.315 -2.943 -36.278 1.00 87.56 101 LYS A N 1
ATOM 840 C CA . LYS A 1 101 ? 28.767 -2.178 -37.412 1.00 87.56 101 LYS A CA 1
ATOM 841 C C . LYS A 1 101 ? 29.077 -0.687 -37.285 1.00 87.56 101 LYS A C 1
ATOM 843 O O . LYS A 1 101 ? 29.546 -0.078 -38.243 1.00 87.56 101 LYS A O 1
ATOM 848 N N . LEU A 1 102 ? 28.887 -0.113 -36.096 1.00 85.12 102 LEU A N 1
ATOM 849 C CA . LEU A 1 102 ? 29.200 1.293 -35.836 1.00 85.12 102 LEU A CA 1
ATOM 850 C C . LEU A 1 102 ? 30.689 1.597 -36.076 1.00 85.12 102 LEU A C 1
ATOM 852 O O . LEU A 1 102 ? 31.019 2.562 -36.761 1.00 85.12 102 LEU A O 1
ATOM 856 N N . ARG A 1 103 ? 31.596 0.755 -35.564 1.00 89.12 103 ARG A N 1
ATOM 857 C CA . ARG A 1 103 ? 33.046 0.903 -35.772 1.00 89.12 103 ARG A CA 1
ATOM 858 C C . ARG A 1 103 ? 33.418 0.853 -37.250 1.00 89.12 103 ARG A C 1
ATOM 860 O O . ARG A 1 103 ? 34.229 1.668 -37.681 1.00 89.12 103 ARG A O 1
ATOM 867 N N . LEU A 1 104 ? 32.810 -0.046 -38.026 1.00 88.88 104 LEU A N 1
ATOM 868 C CA . LEU A 1 104 ? 33.023 -0.125 -39.474 1.00 88.88 104 LEU A CA 1
ATOM 869 C C . LEU A 1 104 ? 32.559 1.150 -40.189 1.0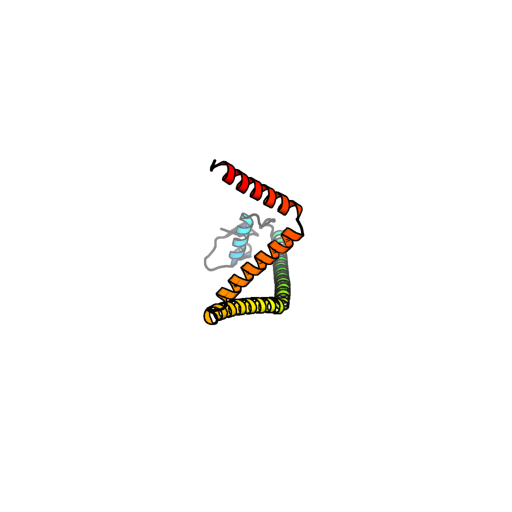0 88.88 104 LEU A C 1
ATOM 871 O O . LEU A 1 104 ? 33.294 1.685 -41.016 1.00 88.88 104 LEU A O 1
ATOM 875 N N . LEU A 1 105 ? 31.387 1.682 -39.833 1.00 89.25 105 LEU A N 1
ATOM 876 C CA . LEU A 1 105 ? 30.875 2.934 -40.401 1.00 89.25 105 LEU A CA 1
ATOM 877 C C . LEU A 1 105 ? 31.781 4.127 -40.072 1.00 89.25 105 LEU A C 1
ATOM 879 O O . LEU A 1 105 ? 32.079 4.946 -40.946 1.00 89.25 105 LEU A O 1
ATOM 883 N N . VAL A 1 106 ? 32.266 4.209 -38.832 1.00 89.88 106 VAL A N 1
ATOM 884 C CA . VAL A 1 106 ? 33.218 5.246 -38.414 1.00 89.88 106 VAL A CA 1
ATOM 885 C C . VAL A 1 106 ? 34.537 5.097 -39.174 1.00 89.88 106 VAL A C 1
ATOM 887 O O . VAL A 1 106 ? 35.025 6.080 -39.730 1.00 89.88 106 VAL A O 1
ATOM 890 N N . ALA A 1 107 ? 35.087 3.885 -39.277 1.00 89.75 107 ALA A N 1
ATOM 891 C CA . ALA A 1 107 ? 36.321 3.624 -40.016 1.00 89.75 107 ALA A CA 1
ATOM 892 C C . ALA A 1 107 ? 36.193 3.996 -41.503 1.00 89.75 107 ALA A C 1
ATOM 894 O O . ALA A 1 107 ? 37.057 4.692 -42.035 1.00 89.75 107 ALA A O 1
ATOM 895 N N . ALA A 1 108 ? 35.093 3.619 -42.162 1.00 88.25 108 ALA A N 1
ATOM 896 C CA . ALA A 1 108 ? 34.815 3.989 -43.550 1.00 88.25 108 ALA A CA 1
ATOM 897 C C . ALA A 1 108 ? 34.724 5.515 -43.729 1.00 88.25 108 ALA A C 1
ATOM 899 O O . ALA A 1 108 ? 35.291 6.076 -44.670 1.00 88.25 108 ALA A O 1
ATOM 900 N N . SER A 1 109 ? 34.071 6.202 -42.791 1.00 86.56 109 SER A N 1
ATOM 901 C CA . SER A 1 109 ? 33.939 7.663 -42.798 1.00 86.56 109 SER A CA 1
ATOM 902 C C . SER A 1 109 ? 35.292 8.358 -42.633 1.00 86.56 109 SER A C 1
ATOM 904 O O . SER A 1 109 ? 35.625 9.266 -43.398 1.00 86.56 109 SER A O 1
ATOM 906 N N . VAL A 1 110 ? 36.115 7.899 -41.686 1.00 89.06 110 VAL A N 1
ATOM 907 C CA . VAL A 1 110 ? 37.471 8.419 -41.458 1.00 89.06 110 VAL A CA 1
ATOM 908 C C . VAL A 1 110 ? 38.362 8.170 -42.675 1.00 89.06 110 VAL A C 1
ATOM 910 O O . VAL A 1 110 ? 39.051 9.091 -43.120 1.00 89.06 110 VAL A O 1
ATOM 913 N N . SER A 1 111 ? 38.307 6.977 -43.272 1.00 83.00 111 SER A N 1
ATOM 914 C CA . SER A 1 111 ? 39.033 6.650 -44.505 1.00 83.00 111 SER A CA 1
ATOM 915 C C . SER A 1 111 ? 38.611 7.546 -45.669 1.00 83.00 111 SER A C 1
ATOM 917 O O . SER A 1 111 ? 39.473 8.086 -46.359 1.00 83.00 111 SER A O 1
ATOM 919 N N . LYS A 1 112 ? 37.309 7.813 -45.838 1.00 87.12 112 LYS A N 1
ATOM 920 C CA . LYS A 1 112 ? 36.790 8.742 -46.859 1.00 87.12 112 LYS A CA 1
ATOM 921 C C . LYS A 1 112 ? 37.308 10.167 -46.652 1.00 87.12 112 LYS A C 1
ATOM 923 O O . LYS A 1 112 ? 37.700 10.832 -47.611 1.00 87.12 112 LYS A O 1
ATOM 928 N N . ILE A 1 113 ? 37.358 10.640 -45.405 1.00 84.81 113 ILE A N 1
ATOM 929 C CA . ILE A 1 113 ? 37.917 11.957 -45.062 1.00 84.81 113 ILE A CA 1
ATOM 930 C C . ILE A 1 113 ? 39.424 11.999 -45.344 1.00 84.81 113 ILE A C 1
ATOM 932 O O . ILE A 1 113 ? 39.915 12.971 -45.923 1.00 84.81 113 ILE A O 1
ATOM 936 N N . ARG A 1 114 ? 40.168 10.955 -44.963 1.00 81.75 114 ARG A N 1
ATOM 937 C CA . ARG A 1 114 ? 41.618 10.865 -45.180 1.00 81.75 114 ARG A CA 1
ATOM 938 C C . ARG A 1 114 ? 41.959 10.796 -46.666 1.00 81.75 114 ARG A C 1
ATOM 940 O O . ARG A 1 114 ? 42.847 11.521 -47.102 1.00 81.75 114 ARG A O 1
ATOM 947 N N . PHE 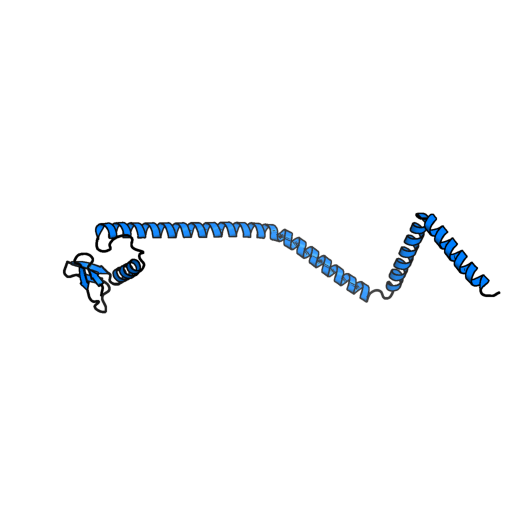A 1 115 ? 41.210 10.019 -47.444 1.00 75.75 115 PHE A N 1
ATOM 948 C CA . PHE A 1 115 ? 41.339 9.951 -48.897 1.00 75.75 115 PHE A CA 1
ATOM 949 C C . PHE A 1 115 ? 41.077 11.315 -49.543 1.00 75.75 115 PHE A C 1
ATOM 951 O O . PHE A 1 115 ? 41.914 11.806 -50.292 1.00 75.75 115 PHE A O 1
ATOM 958 N N . ARG A 1 116 ? 39.997 12.012 -49.155 1.00 79.44 116 ARG A N 1
ATOM 959 C CA . ARG A 1 116 ? 39.735 13.390 -49.613 1.00 79.44 116 ARG A CA 1
ATOM 960 C C . ARG A 1 116 ? 40.882 14.347 -49.280 1.00 79.44 116 ARG A C 1
ATOM 962 O O . ARG A 1 116 ? 41.208 15.205 -50.094 1.00 79.44 116 ARG A O 1
ATOM 969 N N . LYS A 1 117 ? 41.502 14.223 -48.100 1.00 81.94 117 LYS A N 1
ATOM 970 C CA . LYS A 1 117 ? 42.669 15.039 -47.720 1.00 81.94 117 LYS A CA 1
ATOM 971 C C . LYS A 1 117 ? 43.919 14.691 -48.536 1.00 81.94 117 LYS A C 1
ATOM 973 O O . LYS A 1 117 ? 44.651 15.607 -48.890 1.00 81.94 117 LYS A O 1
ATOM 978 N N . LEU A 1 118 ? 44.156 13.414 -48.842 1.00 76.31 118 LEU A N 1
ATOM 979 C CA . LEU A 1 118 ? 45.281 12.975 -49.675 1.00 76.31 118 LEU A CA 1
ATOM 980 C C . LEU A 1 118 ? 45.115 13.413 -51.131 1.00 76.31 118 LEU A C 1
ATOM 982 O O . LEU A 1 118 ? 46.046 13.985 -51.679 1.00 76.31 118 LEU A O 1
ATOM 986 N N . VAL A 1 119 ? 43.923 13.267 -51.716 1.00 70.50 119 VAL A N 1
ATOM 987 C CA . VAL A 1 119 ? 43.615 13.783 -53.063 1.00 70.50 119 VAL A CA 1
ATOM 988 C C . VAL A 1 119 ? 43.835 15.298 -53.128 1.00 70.50 119 VAL A C 1
ATOM 990 O O . VAL A 1 119 ? 44.471 15.788 -54.054 1.00 70.50 119 VAL A O 1
ATOM 993 N N . LYS A 1 120 ? 43.404 16.045 -52.100 1.00 72.38 120 LYS A N 1
ATOM 994 C CA . LYS A 1 120 ? 43.638 17.498 -52.013 1.00 72.38 120 LYS A CA 1
ATOM 995 C C . LYS A 1 120 ? 45.113 17.892 -51.851 1.00 72.38 120 LYS A C 1
ATOM 997 O O . LYS A 1 120 ? 45.453 19.014 -52.203 1.00 72.38 120 LYS A O 1
ATOM 1002 N N . ARG A 1 121 ? 45.965 17.027 -51.285 1.00 67.44 121 ARG A N 1
ATOM 1003 C CA . ARG A 1 121 ? 47.391 17.318 -51.031 1.00 67.44 121 ARG A CA 1
ATOM 1004 C C . ARG A 1 121 ? 48.337 16.760 -52.097 1.00 67.44 121 ARG A C 1
ATOM 1006 O O . ARG A 1 121 ? 49.419 17.304 -52.256 1.00 67.44 121 ARG A O 1
ATOM 1013 N N . GLY A 1 122 ? 47.963 15.680 -52.778 1.00 55.12 122 GLY A N 1
ATOM 1014 C CA . GLY A 1 122 ? 48.859 14.926 -53.654 1.00 55.12 122 GLY A CA 1
ATOM 1015 C C . GLY A 1 122 ? 48.732 15.228 -55.143 1.00 55.12 122 GLY A C 1
ATOM 1016 O O . GLY A 1 122 ? 49.627 14.860 -55.892 1.00 55.12 122 GLY A O 1
ATOM 1017 N N . LEU A 1 123 ? 47.652 15.864 -55.606 1.00 52.62 123 LEU A N 1
ATOM 1018 C CA . LEU A 1 123 ? 47.397 15.963 -57.045 1.00 52.62 123 LEU A CA 1
ATOM 1019 C C . LEU A 1 123 ? 46.774 17.307 -57.450 1.00 52.62 123 LEU A C 1
ATOM 1021 O O . LEU A 1 123 ? 45.553 17.408 -57.572 1.00 52.62 123 LEU A O 1
ATOM 1025 N N . PRO A 1 124 ? 47.599 18.314 -57.789 1.00 53.91 124 PRO A N 1
ATOM 1026 C CA . PRO A 1 124 ? 47.185 19.379 -58.702 1.00 53.91 124 PRO A CA 1
ATOM 1027 C C . PRO A 1 124 ? 46.825 18.823 -60.096 1.00 53.91 124 PRO A C 1
ATOM 1029 O O . PRO A 1 124 ? 46.020 19.415 -60.797 1.00 53.91 124 PRO A O 1
ATOM 1032 N N . ARG A 1 125 ? 47.371 17.652 -60.469 1.00 51.22 125 ARG A N 1
ATOM 1033 C CA . ARG A 1 125 ? 47.326 17.081 -61.830 1.00 51.22 125 ARG A CA 1
ATOM 1034 C C . ARG A 1 125 ? 46.108 16.208 -62.176 1.00 51.22 125 ARG A C 1
ATOM 1036 O O . ARG A 1 125 ? 45.922 15.889 -63.340 1.00 51.22 125 ARG A O 1
ATOM 1043 N N . MET A 1 126 ? 45.282 15.794 -61.207 1.00 47.25 126 MET A N 1
ATOM 1044 C CA . MET A 1 126 ? 44.071 14.985 -61.487 1.00 47.25 126 MET A CA 1
ATOM 1045 C C . MET A 1 126 ? 42.796 15.815 -61.660 1.00 47.25 126 MET A C 1
ATOM 1047 O O . MET A 1 126 ? 41.767 15.266 -62.050 1.00 47.25 126 MET A O 1
ATOM 1051 N N . ARG A 1 127 ? 42.838 17.128 -61.395 1.00 52.91 127 ARG A N 1
ATOM 1052 C CA . ARG A 1 127 ? 41.704 18.007 -61.710 1.00 52.91 127 ARG A CA 1
ATOM 1053 C C . ARG A 1 127 ? 41.453 18.046 -63.227 1.00 52.91 127 ARG A C 1
ATOM 1055 O O . ARG A 1 127 ? 40.296 18.039 -63.631 1.00 52.91 127 ARG A O 1
ATOM 1062 N N . ASP A 1 128 ? 42.517 17.925 -64.020 1.00 54.19 128 ASP A N 1
ATOM 1063 C CA . ASP A 1 128 ? 42.459 17.901 -65.486 1.00 54.19 128 ASP A CA 1
ATOM 1064 C C . ASP A 1 128 ? 41.936 16.554 -66.027 1.00 54.19 128 ASP A C 1
ATOM 1066 O O . ASP A 1 128 ? 41.163 16.524 -66.980 1.00 54.19 128 ASP A O 1
ATOM 1070 N N . MET A 1 129 ? 42.253 15.427 -65.370 1.00 48.97 129 MET A N 1
ATOM 1071 C CA . MET A 1 129 ? 41.710 14.107 -65.745 1.00 48.97 129 MET A CA 1
ATOM 1072 C C . MET A 1 129 ? 40.232 13.941 -65.370 1.00 48.97 129 MET A C 1
ATOM 1074 O O . MET A 1 129 ? 39.485 13.315 -66.110 1.00 48.97 129 MET A O 1
ATOM 1078 N N . ALA A 1 130 ? 39.780 14.517 -64.251 1.00 52.00 130 ALA A N 1
ATOM 1079 C CA . ALA A 1 130 ? 38.362 14.491 -63.886 1.00 52.00 130 ALA A CA 1
ATOM 1080 C C . ALA A 1 130 ? 37.503 15.368 -64.819 1.00 52.00 130 ALA A C 1
ATOM 1082 O O . ALA A 1 130 ? 36.357 15.024 -65.097 1.00 52.00 130 ALA A O 1
ATOM 1083 N N . GLN A 1 131 ? 38.058 16.468 -65.345 1.00 57.53 131 GLN A N 1
ATOM 1084 C CA . GLN A 1 131 ? 37.404 17.256 -66.397 1.00 57.53 131 GLN A CA 1
ATOM 1085 C C . GLN A 1 131 ? 37.379 16.514 -67.742 1.00 57.53 131 GLN A C 1
ATOM 1087 O O . GLN A 1 131 ? 36.349 16.522 -68.410 1.00 57.53 131 GLN A O 1
ATOM 1092 N N . SER A 1 132 ? 38.454 15.801 -68.098 1.00 55.62 132 SER A N 1
ATOM 1093 C CA . SER A 1 132 ? 38.494 14.941 -69.293 1.00 55.62 132 SER A CA 1
ATOM 1094 C C . SER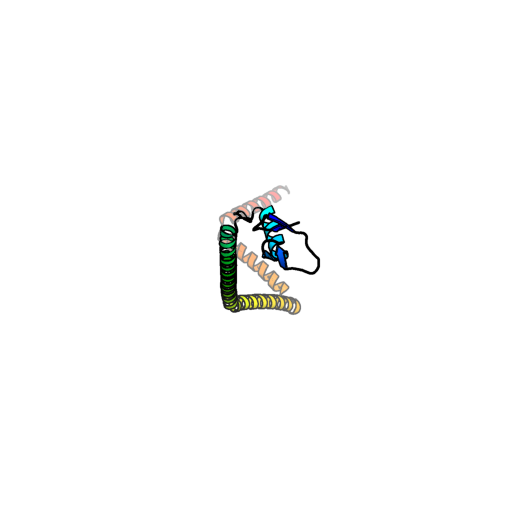 A 1 132 ? 37.536 13.743 -69.202 1.00 55.62 132 SER A C 1
ATOM 1096 O O . SER A 1 132 ? 36.934 13.382 -70.209 1.00 55.62 132 SER A O 1
ATOM 1098 N N . SER A 1 133 ? 37.338 13.162 -68.014 1.00 54.94 133 SER A N 1
ATOM 1099 C CA . SER A 1 133 ? 36.401 12.047 -67.807 1.00 54.94 133 SER A CA 1
ATOM 1100 C C . SER A 1 133 ? 34.947 12.474 -68.009 1.00 54.94 133 SER A C 1
ATOM 1102 O O . SER A 1 133 ? 34.191 11.753 -68.647 1.00 54.94 133 SER A O 1
ATOM 1104 N N . ASN A 1 134 ? 34.561 13.664 -67.533 1.00 61.91 134 ASN A N 1
ATOM 1105 C CA . ASN A 1 134 ? 33.202 14.179 -67.729 1.00 61.91 134 ASN A CA 1
ATOM 1106 C C . ASN A 1 134 ? 32.919 14.547 -69.195 1.00 61.91 134 ASN A C 1
ATOM 1108 O O . ASN A 1 134 ? 31.800 14.355 -69.664 1.00 61.91 134 ASN A O 1
ATOM 1112 N N . ALA A 1 135 ? 33.916 15.065 -69.922 1.00 66.62 135 ALA A N 1
ATOM 1113 C CA . ALA A 1 135 ? 33.781 15.331 -71.354 1.00 66.62 135 ALA A CA 1
ATOM 1114 C C . ALA A 1 135 ? 33.605 14.023 -72.145 1.00 66.62 135 ALA A C 1
ATOM 1116 O O . ALA A 1 135 ? 32.708 13.920 -72.975 1.00 66.62 135 ALA A O 1
ATOM 1117 N N . PHE A 1 136 ? 34.394 13.000 -71.809 1.00 67.62 136 PHE A N 1
ATOM 1118 C CA . PHE A 1 136 ? 34.337 11.697 -72.467 1.00 67.62 136 PHE A CA 1
ATOM 1119 C C . PHE A 1 136 ? 33.042 10.928 -72.161 1.00 67.62 136 PHE A C 1
ATOM 1121 O O . PHE A 1 136 ? 32.458 10.335 -73.062 1.00 67.62 136 PHE A O 1
ATOM 1128 N N . GLU A 1 137 ? 32.547 10.970 -70.917 1.00 67.38 137 GLU A N 1
ATOM 1129 C CA . GLU A 1 137 ? 31.256 10.365 -70.547 1.00 67.38 137 GLU A CA 1
ATOM 1130 C C . GLU A 1 137 ? 30.075 11.050 -71.250 1.00 67.38 137 GLU A C 1
ATOM 1132 O O . GLU A 1 137 ? 29.158 10.367 -71.705 1.00 67.38 137 GLU A O 1
ATOM 1137 N N . SER A 1 138 ? 30.120 12.379 -71.400 1.00 72.88 138 SER A N 1
ATOM 1138 C CA . SER A 1 138 ? 29.117 13.135 -72.158 1.00 72.88 138 SER A CA 1
ATOM 1139 C C . SER A 1 138 ? 29.140 12.766 -73.646 1.00 72.88 138 SER A C 1
ATOM 1141 O O . SER A 1 138 ? 28.095 12.484 -74.229 1.00 72.88 138 SER A O 1
ATOM 1143 N N . GLU A 1 139 ? 30.322 12.693 -74.265 1.00 78.56 139 GLU A N 1
ATOM 1144 C CA . GLU A 1 139 ? 30.452 12.300 -75.675 1.00 78.56 139 GLU A CA 1
ATOM 1145 C C . GLU A 1 139 ? 29.970 10.869 -75.935 1.00 78.56 139 GLU A C 1
ATOM 1147 O O . GLU A 1 139 ? 29.247 10.633 -76.904 1.00 78.56 139 GLU A O 1
ATOM 1152 N N . LEU A 1 140 ? 30.309 9.919 -75.057 1.00 77.62 140 LEU A N 1
ATOM 1153 C CA . LEU A 1 140 ? 29.837 8.535 -75.150 1.00 77.62 140 LEU A CA 1
ATOM 1154 C C . LEU A 1 140 ? 28.323 8.427 -74.987 1.00 77.62 140 LEU A C 1
ATOM 1156 O O . LEU A 1 140 ? 27.687 7.677 -75.730 1.00 77.62 140 LEU A O 1
ATOM 1160 N N . PHE A 1 141 ? 27.747 9.179 -74.047 1.00 83.38 141 PHE A N 1
ATOM 1161 C CA . PHE A 1 141 ? 26.302 9.240 -73.863 1.00 83.38 141 PHE A CA 1
ATOM 1162 C C . PHE A 1 141 ? 25.609 9.752 -75.131 1.00 83.38 141 PHE A C 1
ATOM 1164 O O . PHE A 1 141 ? 24.732 9.069 -75.656 1.00 83.38 141 PHE A O 1
ATOM 1171 N N . TRP A 1 142 ? 26.040 10.894 -75.679 1.00 79.81 142 TRP A N 1
ATOM 1172 C CA . TRP A 1 142 ? 25.423 11.469 -76.879 1.00 79.81 142 TRP A CA 1
ATOM 1173 C C . TRP A 1 142 ? 25.647 10.621 -78.135 1.00 79.81 142 TRP A C 1
ATOM 1175 O O . TRP A 1 142 ? 24.755 10.523 -78.974 1.00 79.81 142 TRP A O 1
ATOM 1185 N N . ALA A 1 143 ? 26.799 9.958 -78.266 1.00 83.12 143 ALA A N 1
ATOM 1186 C CA . ALA A 1 143 ? 27.046 9.024 -79.362 1.00 83.12 143 ALA A CA 1
ATOM 1187 C C . ALA A 1 143 ? 26.133 7.789 -79.291 1.00 83.12 143 ALA A C 1
ATOM 1189 O O . ALA A 1 143 ? 25.624 7.341 -80.319 1.00 83.12 143 ALA A O 1
ATOM 1190 N N . ALA A 1 144 ? 25.902 7.248 -78.090 1.00 81.00 144 ALA A N 1
ATOM 1191 C CA . ALA A 1 144 ? 24.967 6.145 -77.890 1.00 81.00 144 ALA A CA 1
ATOM 1192 C C . ALA A 1 144 ? 23.511 6.583 -78.117 1.00 81.00 144 ALA A C 1
ATOM 1194 O O . ALA A 1 144 ? 22.762 5.861 -78.771 1.00 81.00 144 ALA A O 1
ATOM 1195 N N . TYR A 1 145 ? 23.141 7.775 -77.641 1.00 79.06 145 TYR A N 1
ATOM 1196 C CA . TYR A 1 145 ? 21.808 8.353 -77.809 1.00 79.06 145 TYR A CA 1
ATOM 1197 C C . TYR A 1 145 ? 21.455 8.539 -79.289 1.00 79.06 145 TYR A C 1
ATOM 1199 O O . TYR A 1 145 ? 20.468 7.975 -79.750 1.00 79.06 145 TYR A O 1
ATOM 1207 N N . ARG A 1 146 ? 22.316 9.214 -80.068 1.00 84.44 146 ARG A N 1
ATOM 1208 C CA . ARG A 1 146 ? 22.107 9.414 -81.516 1.00 84.44 146 ARG A CA 1
ATOM 1209 C C . ARG A 1 146 ? 21.963 8.105 -82.290 1.00 84.44 146 ARG A C 1
ATOM 1211 O O . ARG A 1 146 ? 21.252 8.041 -83.280 1.00 84.44 146 ARG A O 1
ATOM 1218 N N . ARG A 1 147 ? 22.641 7.042 -81.845 1.00 81.00 147 ARG A N 1
ATOM 1219 C CA . ARG A 1 147 ? 22.540 5.720 -82.477 1.00 81.00 147 ARG A CA 1
ATOM 1220 C C . ARG A 1 147 ? 21.218 5.015 -82.162 1.00 81.00 147 ARG A C 1
ATOM 1222 O O . ARG A 1 147 ? 20.777 4.192 -82.957 1.00 81.00 147 ARG A O 1
ATOM 1229 N N . ALA A 1 148 ? 20.647 5.273 -80.989 1.00 83.81 148 ALA A N 1
ATOM 1230 C CA . ALA A 1 148 ? 19.396 4.671 -80.543 1.00 83.81 148 ALA A CA 1
ATOM 1231 C C . ALA A 1 148 ? 18.156 5.422 -81.054 1.00 83.81 148 ALA A C 1
ATOM 1233 O O . ALA A 1 148 ? 17.109 4.795 -81.175 1.00 83.81 148 ALA A O 1
ATOM 1234 N N . HIS A 1 149 ? 18.305 6.712 -81.368 1.00 83.19 149 HIS A N 1
ATOM 1235 C CA . HIS A 1 149 ? 17.227 7.619 -81.770 1.00 83.19 149 HIS A CA 1
ATOM 1236 C C . HIS A 1 149 ? 17.572 8.360 -83.075 1.00 83.19 149 HIS A C 1
ATOM 1238 O O . HIS A 1 149 ? 17.759 9.576 -83.048 1.00 83.19 149 HIS A O 1
ATOM 1244 N N . PRO A 1 150 ? 17.748 7.656 -84.210 1.00 85.62 150 PRO A N 1
ATOM 1245 C CA . PRO A 1 150 ? 18.090 8.299 -85.481 1.00 85.62 150 PRO A CA 1
ATOM 1246 C C . PRO A 1 150 ? 17.012 9.280 -85.967 1.00 85.62 150 PRO A C 1
ATOM 1248 O O . PRO A 1 150 ? 17.353 10.298 -86.558 1.00 85.62 150 PRO A O 1
ATOM 1251 N N . GLU A 1 151 ? 15.739 9.013 -85.668 1.00 84.88 151 GLU A N 1
ATOM 1252 C CA . GLU A 1 151 ? 14.601 9.851 -86.056 1.00 84.88 151 GLU A CA 1
ATOM 1253 C C . GLU A 1 151 ? 14.661 11.267 -85.463 1.00 84.88 151 GLU A C 1
ATOM 1255 O O . GLU A 1 151 ? 14.372 12.237 -86.154 1.00 84.88 151 GLU A O 1
ATOM 1260 N N . GLU A 1 152 ? 15.112 11.407 -84.213 1.00 81.88 152 GLU A N 1
ATOM 1261 C CA . GLU A 1 152 ? 15.248 12.717 -83.561 1.00 81.88 152 GLU A CA 1
ATOM 1262 C C . GLU A 1 152 ? 16.462 13.498 -84.088 1.00 81.88 152 GLU A C 1
ATOM 1264 O O . GLU A 1 152 ? 16.519 14.719 -83.964 1.00 81.88 152 GLU A O 1
ATOM 1269 N N . VAL A 1 153 ? 17.458 12.810 -84.656 1.00 79.69 153 VAL A N 1
ATOM 1270 C CA . VAL A 1 153 ? 18.654 13.453 -85.218 1.00 79.69 153 VAL A CA 1
ATOM 1271 C C . VAL A 1 153 ? 18.348 14.046 -86.590 1.00 79.69 153 VAL A C 1
ATOM 1273 O O . VAL A 1 153 ? 18.778 15.165 -86.854 1.00 79.69 153 VAL A O 1
ATOM 1276 N N . GLU A 1 154 ? 17.567 13.351 -87.423 1.00 76.62 154 GLU A N 1
ATOM 1277 C CA . GLU A 1 154 ? 17.135 13.870 -88.728 1.00 76.62 154 GLU A CA 1
ATOM 1278 C C . GLU A 1 154 ? 16.266 15.130 -88.581 1.00 76.62 154 GLU A C 1
ATOM 1280 O O . GLU A 1 154 ? 16.505 16.105 -89.286 1.00 76.62 154 GLU A O 1
ATOM 1285 N N . GLU A 1 155 ? 15.339 15.171 -87.614 1.00 76.25 155 GLU A N 1
ATOM 1286 C CA . GLU A 1 155 ? 14.511 16.366 -87.360 1.00 76.25 155 GLU A CA 1
ATOM 1287 C C . GLU A 1 155 ? 15.342 17.583 -86.918 1.00 76.25 155 GLU A C 1
ATOM 1289 O O . GLU A 1 155 ? 15.039 18.721 -87.281 1.00 76.25 155 GLU A O 1
ATOM 1294 N N . VAL A 1 156 ? 16.404 17.361 -86.136 1.00 76.38 156 VAL A N 1
ATOM 1295 C CA . VAL A 1 156 ? 17.296 18.439 -85.686 1.00 76.38 156 VAL A CA 1
ATOM 1296 C C . VAL A 1 156 ? 18.191 18.924 -86.825 1.00 76.38 156 VAL A C 1
ATOM 1298 O O . VAL A 1 156 ? 18.379 20.131 -86.960 1.00 76.38 156 VAL A O 1
ATOM 1301 N N . GLU A 1 157 ? 18.712 18.020 -87.657 1.00 78.62 157 GLU A N 1
ATOM 1302 C CA . GLU A 1 157 ? 19.517 18.388 -88.829 1.00 78.62 157 GLU A CA 1
ATOM 1303 C C . GLU A 1 157 ? 18.680 19.123 -89.889 1.00 78.62 157 GLU A C 1
ATOM 1305 O O . GLU A 1 157 ? 19.162 20.088 -90.484 1.00 78.62 157 GLU A O 1
ATOM 1310 N N . GLU A 1 158 ? 17.417 18.733 -90.087 1.00 76.50 158 GLU A N 1
ATOM 1311 C CA . GLU A 1 158 ? 16.486 19.416 -90.994 1.00 76.50 158 GLU A CA 1
ATOM 1312 C C . GLU A 1 158 ? 16.120 20.813 -90.466 1.00 76.50 158 GLU A C 1
ATOM 1314 O O . GLU A 1 158 ? 16.206 21.795 -91.203 1.00 76.50 158 GLU A O 1
ATOM 1319 N N . ALA A 1 159 ? 15.843 20.945 -89.163 1.00 76.69 159 ALA A N 1
ATOM 1320 C CA . ALA A 1 159 ? 15.592 22.244 -88.538 1.00 76.69 159 ALA A CA 1
ATOM 1321 C C . ALA A 1 159 ? 16.823 23.173 -88.558 1.00 76.69 159 ALA A C 1
ATOM 1323 O O . ALA A 1 159 ? 16.682 24.390 -88.696 1.00 76.69 159 ALA A O 1
ATOM 1324 N N . GLU A 1 160 ? 18.035 22.625 -88.421 1.00 77.75 160 GLU A N 1
ATOM 1325 C CA . GLU A 1 160 ? 19.279 23.395 -88.520 1.00 77.75 160 GLU A CA 1
ATOM 1326 C C . GLU A 1 160 ? 19.540 23.838 -89.970 1.00 77.75 160 GLU A C 1
ATOM 1328 O O . GLU A 1 160 ? 19.886 24.998 -90.203 1.00 77.75 160 GLU A O 1
ATOM 1333 N N . ALA A 1 161 ? 19.289 22.970 -90.956 1.00 76.69 161 ALA A N 1
ATOM 1334 C CA . ALA A 1 161 ? 19.360 23.324 -92.373 1.00 76.69 161 ALA A CA 1
ATOM 1335 C C . ALA A 1 161 ? 18.349 24.421 -92.751 1.00 76.69 161 ALA A C 1
ATOM 1337 O O . ALA A 1 161 ? 18.705 25.349 -93.481 1.00 76.69 161 ALA A O 1
ATOM 1338 N N . ASP A 1 162 ? 17.132 24.366 -92.208 1.00 77.50 162 ASP A N 1
ATOM 1339 C CA . ASP A 1 162 ? 16.110 25.397 -92.399 1.00 77.50 162 ASP A CA 1
ATOM 1340 C C . ASP A 1 162 ? 16.530 26.741 -91.785 1.00 77.50 162 ASP A C 1
ATOM 1342 O O . ASP A 1 162 ? 16.368 27.790 -92.412 1.00 77.50 162 ASP A O 1
ATOM 1346 N N . LEU A 1 163 ? 17.139 26.728 -90.594 1.00 72.81 163 LEU A N 1
ATOM 1347 C CA . LEU A 1 163 ? 17.708 27.923 -89.960 1.00 72.81 163 LEU A CA 1
ATOM 1348 C C . LEU A 1 163 ? 18.828 28.546 -90.808 1.00 72.81 163 LEU A C 1
ATOM 1350 O O . LEU A 1 163 ? 18.810 29.753 -91.052 1.00 72.81 163 LEU A O 1
ATOM 1354 N N . PHE A 1 164 ? 19.75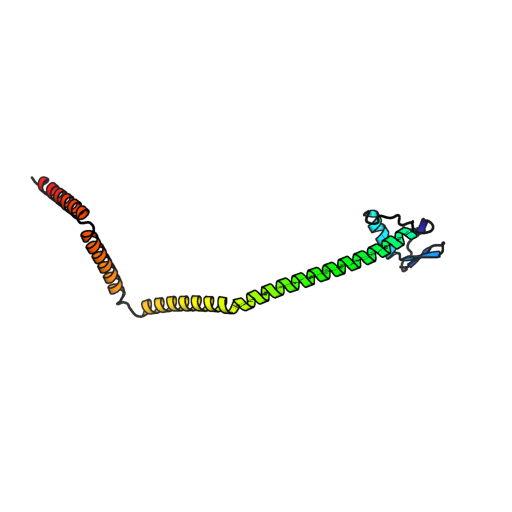8 27.735 -91.322 1.00 68.06 164 PHE A N 1
ATOM 1355 C CA . PHE A 1 164 ? 20.820 28.219 -92.212 1.00 68.06 164 PHE A CA 1
ATOM 1356 C C . PHE A 1 164 ? 20.283 28.716 -93.564 1.00 68.06 164 PHE A C 1
ATOM 1358 O O . PHE A 1 164 ? 20.832 29.658 -94.140 1.00 68.06 164 PHE A O 1
ATOM 1365 N N . ALA A 1 165 ? 19.200 28.127 -94.073 1.00 71.38 165 ALA A N 1
ATOM 1366 C CA . ALA A 1 165 ? 18.545 28.587 -95.293 1.00 71.38 165 ALA A CA 1
ATOM 1367 C C . ALA A 1 165 ? 17.830 29.937 -95.099 1.00 71.38 165 ALA A C 1
ATOM 1369 O O . ALA A 1 165 ? 17.825 30.755 -96.022 1.00 71.38 165 ALA A O 1
ATOM 1370 N N . MET A 1 166 ? 17.269 30.211 -93.913 1.00 72.25 166 MET A N 1
ATOM 1371 C CA . MET A 1 166 ? 16.668 31.516 -93.607 1.00 72.25 166 MET A CA 1
ATOM 1372 C C . MET A 1 166 ? 17.708 32.643 -93.534 1.00 72.25 166 MET A C 1
ATOM 1374 O O . MET A 1 166 ? 17.425 33.743 -94.014 1.00 72.25 166 MET A O 1
ATOM 1378 N N . ASP A 1 167 ? 18.911 32.376 -93.019 1.00 68.81 167 ASP A N 1
ATOM 1379 C CA . ASP A 1 167 ? 19.994 33.373 -92.965 1.00 68.81 167 ASP A CA 1
ATOM 1380 C C . ASP A 1 167 ? 20.498 33.769 -94.368 1.00 68.81 167 ASP A C 1
ATOM 1382 O O . ASP A 1 167 ? 20.815 34.932 -94.611 1.00 68.81 167 ASP A O 1
ATOM 1386 N N . LEU A 1 168 ? 20.484 32.844 -95.335 1.00 66.06 168 LEU A N 1
ATOM 1387 C CA . LEU A 1 168 ? 20.882 33.115 -96.726 1.00 66.06 168 LEU A CA 1
ATOM 1388 C C . LEU A 1 168 ? 19.859 33.946 -97.522 1.00 66.06 168 LEU A C 1
ATOM 1390 O O . LEU A 1 168 ? 20.224 34.579 -98.512 1.00 66.06 168 LEU A O 1
ATOM 1394 N N . ILE A 1 169 ? 18.588 33.968 -97.111 1.00 62.94 169 ILE A N 1
ATOM 1395 C CA . ILE A 1 169 ? 17.536 34.767 -97.769 1.00 62.94 169 ILE A CA 1
ATOM 1396 C C . ILE A 1 169 ? 17.535 36.222 -97.252 1.00 62.94 169 ILE A C 1
ATOM 1398 O O . ILE A 1 169 ? 16.991 37.105 -97.910 1.00 62.94 169 ILE A O 1
ATOM 1402 N N . GLY A 1 170 ? 18.184 36.500 -96.115 1.00 57.00 170 GLY A N 1
ATOM 1403 C CA . GLY A 1 170 ? 18.289 37.842 -95.526 1.00 57.00 170 GLY A CA 1
ATOM 1404 C C . GLY A 1 170 ? 19.369 38.761 -96.120 1.00 57.00 170 GLY A C 1
ATOM 1405 O O . GLY A 1 170 ? 19.412 39.933 -95.750 1.00 57.00 170 GLY A O 1
ATOM 1406 N N . GLU A 1 171 ? 20.229 38.263 -97.018 1.00 58.75 171 GLU A N 1
ATOM 1407 C CA . GLU A 1 171 ? 21.339 39.026 -97.631 1.00 58.75 171 GLU A CA 1
ATOM 1408 C C . GLU A 1 171 ? 21.135 39.379 -99.124 1.00 58.75 171 GLU A C 1
ATOM 1410 O O . GLU A 1 171 ? 22.054 39.893 -99.768 1.00 58.75 171 GLU A O 1
ATOM 1415 N N . LEU A 1 172 ? 19.937 39.147 -99.676 1.00 52.25 172 LEU A N 1
ATOM 1416 C CA . LEU A 1 172 ? 19.518 39.576 -101.024 1.00 52.25 172 LEU A CA 1
ATOM 1417 C C . LEU A 1 172 ? 18.536 40.752 -100.960 1.00 52.25 172 LEU A C 1
ATOM 1419 O O . LEU A 1 172 ? 18.685 41.671 -101.799 1.00 52.25 172 LEU A O 1
#

Foldseek 3Di:
DAADLAPRDDDDDDPPDQWDQDPVRDIDGNVVRVVVVVCVVVVVQVDDSSPVVVNVVVVVVVVVVVVVVVVVVVVVVVVVVVVVVVVVVVCVVCVVVVVVVVVVVVVVVVVVVVVVVCCVVPDPPCVVVVVVVVVVVVVVVVVVVCVVCVVVVVVVVVVVVVVVVVVVVVPD

Secondary structure (DSSP, 8-state):
-EE-TTT--EEPPPTT-SEEE-TTS-EEEHHHHHHHHHHHHTT---S-TT-HHHHHHHHHHHHHHHHHHHHHHHHHHHHHHHHHHHHHHHHHHHHHHHHHHHHHHHHHHHHHHHHHHHHHHH-STHHHHHHHHHHHHHHHHHHHHHHH-HHHHHHHHHHHHHHHHHHHHTT-

Radius of gyration: 48.22 Å; chains: 1; bounding box: 67×49×136 Å

pLDDT: mean 85.59, std 13.25, range [47.25, 97.88]

Sequence (172 aa):
MLQCRQCRASIVKVEGCDTVICLCGFSMNWIEELSFKVDNRRHLIPVDMFDLKRFNEWRGWKAKTRRLVRNLSRFVRERELCVRKRELDKLMLAWPSAMAKLRLLVAASVSKIRFRKLVKRGLPRMRDMAQSSNAFESELFWAAYRRAHPEEVEEVEEAEADLFAMDLIGEL